Protein AF-A0A9P9EWN8-F1 (afdb_monomer_lite)

Radius of gyration: 23.51 Å; chains: 1; bounding box: 54×47×57 Å

Structure (mmCIF, N/CA/C/O backbone):
data_AF-A0A9P9EWN8-F1
#
_entry.id   AF-A0A9P9EWN8-F1
#
loop_
_atom_site.group_PDB
_atom_site.id
_atom_site.type_symbol
_atom_site.label_atom_id
_atom_site.label_alt_id
_atom_site.label_comp_id
_atom_site.label_asym_id
_atom_site.label_entity_id
_atom_site.label_seq_id
_atom_site.pdbx_PDB_ins_code
_atom_site.Cartn_x
_atom_site.Cartn_y
_atom_site.Cartn_z
_atom_site.occupancy
_atom_site.B_iso_or_equiv
_atom_site.auth_seq_id
_atom_site.auth_comp_id
_atom_site.auth_asym_id
_atom_site.auth_atom_id
_atom_site.pdbx_PDB_model_num
ATOM 1 N N . MET A 1 1 ? 6.495 -15.483 3.216 1.00 41.81 1 MET A N 1
ATOM 2 C CA . MET A 1 1 ? 7.093 -15.482 1.859 1.00 41.81 1 MET A CA 1
ATOM 3 C C . MET A 1 1 ? 7.117 -16.926 1.363 1.00 41.81 1 MET A C 1
ATOM 5 O O . MET A 1 1 ? 7.856 -17.729 1.914 1.00 41.81 1 MET A O 1
ATOM 9 N N . SER A 1 2 ? 6.195 -17.309 0.475 1.00 36.59 2 SER A N 1
ATOM 10 C CA . SER A 1 2 ? 5.857 -18.715 0.191 1.00 36.59 2 SER A CA 1
ATOM 11 C C . SER A 1 2 ? 6.771 -19.355 -0.867 1.00 36.59 2 SER A C 1
ATOM 13 O O . SER A 1 2 ? 7.234 -18.694 -1.795 1.00 36.59 2 SER A O 1
ATOM 15 N N . ARG A 1 3 ? 7.015 -20.672 -0.741 1.00 37.12 3 ARG A N 1
ATOM 16 C CA . ARG A 1 3 ? 7.861 -21.501 -1.637 1.00 37.12 3 ARG A CA 1
ATOM 17 C C . ARG A 1 3 ? 7.506 -21.404 -3.132 1.00 37.12 3 ARG A C 1
ATOM 19 O O . ARG A 1 3 ? 8.353 -21.688 -3.974 1.00 37.12 3 ARG A O 1
ATOM 26 N N . LEU A 1 4 ? 6.286 -20.983 -3.457 1.00 43.78 4 LEU A N 1
ATOM 27 C CA . LEU A 1 4 ? 5.777 -20.857 -4.827 1.00 43.78 4 LEU A CA 1
ATOM 28 C C . LEU A 1 4 ? 6.287 -19.602 -5.558 1.00 43.78 4 LEU A C 1
ATOM 30 O O . LEU A 1 4 ? 6.397 -19.614 -6.781 1.00 43.78 4 LEU A O 1
ATOM 34 N N . ASP A 1 5 ? 6.654 -18.539 -4.832 1.00 41.72 5 ASP A N 1
ATOM 35 C CA . ASP A 1 5 ? 7.203 -17.315 -5.445 1.00 41.72 5 ASP A CA 1
ATOM 36 C C . ASP A 1 5 ? 8.663 -17.536 -5.903 1.00 41.72 5 ASP A C 1
ATOM 38 O O . ASP A 1 5 ? 9.111 -16.968 -6.896 1.00 41.72 5 ASP A O 1
ATOM 42 N N . ARG A 1 6 ? 9.394 -18.445 -5.236 1.00 44.00 6 ARG A N 1
ATOM 43 C CA . ARG A 1 6 ? 10.798 -18.768 -5.554 1.00 44.00 6 ARG A CA 1
ATOM 44 C C . ARG A 1 6 ? 10.941 -19.612 -6.829 1.00 44.00 6 ARG A C 1
ATOM 46 O O . ARG A 1 6 ? 11.913 -19.463 -7.558 1.00 44.00 6 ARG A O 1
ATOM 53 N N . THR A 1 7 ? 9.956 -20.458 -7.131 1.00 42.03 7 THR A N 1
ATOM 54 C CA . THR A 1 7 ? 9.955 -21.342 -8.311 1.00 42.03 7 THR A CA 1
ATOM 55 C C . THR A 1 7 ? 9.532 -20.640 -9.603 1.00 42.03 7 THR A C 1
ATOM 57 O O . THR A 1 7 ? 9.924 -21.076 -10.683 1.00 42.03 7 THR A O 1
ATOM 60 N N . ARG A 1 8 ? 8.775 -19.536 -9.528 1.00 41.12 8 ARG A N 1
ATOM 61 C CA . ARG A 1 8 ? 8.369 -18.765 -10.720 1.00 41.12 8 ARG A CA 1
ATOM 62 C C . ARG A 1 8 ? 9.423 -17.772 -11.203 1.00 41.12 8 ARG A C 1
ATOM 64 O O . ARG A 1 8 ? 9.478 -17.518 -12.401 1.00 41.12 8 ARG A O 1
ATOM 71 N N . ILE A 1 9 ? 10.260 -17.261 -10.302 1.00 45.56 9 ILE A N 1
ATOM 72 C CA . ILE A 1 9 ? 11.407 -16.409 -10.651 1.00 45.56 9 ILE A CA 1
ATOM 73 C C . ILE A 1 9 ? 12.474 -17.260 -11.362 1.00 45.56 9 ILE A C 1
ATOM 75 O O . ILE A 1 9 ? 12.845 -16.972 -12.492 1.00 45.56 9 ILE A O 1
ATOM 79 N N . PHE A 1 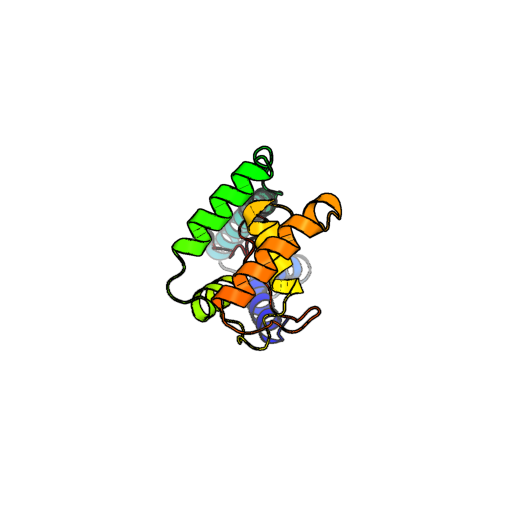10 ? 12.814 -18.423 -10.796 1.00 40.75 10 PHE A N 1
ATOM 80 C CA . PHE A 1 10 ? 13.861 -19.306 -11.326 1.00 40.75 10 PHE A CA 1
ATOM 81 C C . PHE A 1 10 ? 13.585 -19.878 -12.735 1.00 40.75 10 PHE A C 1
ATOM 83 O O . PHE A 1 10 ? 14.507 -20.300 -13.425 1.00 40.75 10 PHE A O 1
ATOM 90 N N . ARG A 1 11 ? 12.325 -19.895 -13.196 1.00 45.41 11 ARG A N 1
ATOM 91 C CA . ARG A 1 11 ? 11.953 -20.474 -14.502 1.00 45.41 11 ARG A CA 1
ATOM 92 C C . ARG A 1 11 ? 12.052 -19.495 -15.680 1.00 45.41 11 ARG A C 1
ATOM 94 O O . ARG A 1 11 ? 11.899 -19.931 -16.816 1.00 45.41 11 ARG A O 1
ATOM 101 N N . ARG A 1 12 ? 12.277 -18.197 -15.440 1.00 47.97 12 ARG A N 1
ATOM 102 C CA . ARG A 1 12 ? 12.355 -17.165 -16.498 1.00 47.97 12 ARG A CA 1
ATOM 103 C C . ARG A 1 12 ? 13.743 -16.562 -16.702 1.00 47.97 12 ARG A C 1
ATOM 105 O O . ARG A 1 12 ? 13.965 -15.940 -17.733 1.00 47.97 12 ARG A O 1
ATOM 112 N N . ASP A 1 13 ? 14.676 -16.837 -15.799 1.00 47.66 13 ASP A N 1
ATOM 113 C CA . ASP A 1 13 ? 16.049 -16.322 -15.870 1.00 47.66 13 ASP A CA 1
ATOM 114 C C . ASP A 1 13 ? 16.987 -17.219 -16.707 1.00 47.66 13 ASP A C 1
ATOM 116 O O . ASP A 1 13 ? 18.130 -16.856 -16.978 1.00 47.66 13 ASP A O 1
ATOM 120 N N . ALA A 1 14 ? 16.507 -18.382 -17.171 1.00 51.78 14 ALA A N 1
ATOM 121 C CA . ALA A 1 14 ? 17.323 -19.377 -17.874 1.00 51.78 14 ALA A CA 1
ATOM 122 C C . ALA A 1 14 ? 17.964 -18.849 -19.172 1.00 51.78 14 ALA A C 1
ATOM 124 O O . ALA A 1 14 ? 19.086 -19.230 -19.488 1.00 51.78 14 ALA A O 1
ATOM 125 N N . GLY A 1 15 ? 17.292 -17.948 -19.898 1.00 53.56 15 GLY A N 1
ATOM 126 C CA . GLY A 1 15 ? 17.831 -17.365 -21.134 1.00 53.56 15 GLY A CA 1
ATOM 127 C C . GLY A 1 15 ? 18.980 -16.381 -20.893 1.00 53.56 15 GLY A C 1
ATOM 128 O O . GLY A 1 15 ? 19.945 -16.366 -21.649 1.00 53.56 15 GLY A O 1
ATOM 129 N N . ILE A 1 16 ? 18.915 -15.606 -19.805 1.00 56.28 16 ILE A N 1
ATOM 130 C CA . ILE A 1 16 ? 19.929 -14.595 -19.466 1.00 56.28 16 ILE A CA 1
ATOM 131 C C . ILE A 1 16 ? 21.193 -15.274 -18.920 1.00 56.28 16 ILE A C 1
ATOM 133 O O . ILE A 1 16 ? 22.305 -14.923 -19.310 1.00 56.28 16 ILE A O 1
ATOM 137 N N . PHE A 1 17 ? 21.032 -16.299 -18.075 1.00 55.84 17 PHE A N 1
ATOM 138 C CA . PHE A 1 17 ? 22.159 -17.112 -17.610 1.00 55.84 17 PHE A CA 1
ATOM 139 C C . PHE A 1 17 ? 22.801 -17.919 -18.745 1.00 55.84 17 PHE A C 1
ATOM 141 O O . PHE A 1 17 ? 24.021 -18.055 -18.764 1.00 55.84 17 PHE A O 1
ATOM 148 N N . TYR A 1 18 ? 22.016 -18.407 -19.713 1.00 55.28 18 TYR A N 1
ATOM 149 C CA . TYR A 1 18 ? 22.550 -19.133 -20.866 1.00 55.28 18 TYR A CA 1
ATOM 150 C C . TYR A 1 18 ? 23.497 -18.270 -21.709 1.00 55.28 18 TYR A C 1
ATOM 152 O O . TYR A 1 18 ? 24.577 -18.739 -22.050 1.00 55.28 18 TYR A O 1
ATOM 160 N N . SER A 1 19 ? 23.160 -17.004 -21.975 1.00 51.94 19 SER A N 1
ATOM 161 C CA . SER A 1 19 ? 24.033 -16.106 -22.748 1.00 51.94 19 SER A CA 1
ATOM 162 C C . SER A 1 19 ? 25.368 -15.824 -22.049 1.00 51.94 19 SER A C 1
ATOM 164 O O . SER A 1 19 ? 26.400 -15.780 -22.707 1.00 51.94 19 SER A O 1
ATOM 166 N N . VAL A 1 20 ? 25.377 -15.696 -20.716 1.00 57.66 20 VAL A N 1
ATOM 167 C CA . VAL A 1 20 ? 26.611 -15.466 -19.939 1.00 57.66 20 VAL A CA 1
ATOM 168 C C . VAL A 1 20 ? 27.458 -16.741 -19.822 1.00 57.66 20 VAL A C 1
ATOM 170 O O . VAL A 1 20 ? 28.682 -16.678 -19.900 1.00 57.66 20 VAL A O 1
ATOM 173 N N . VAL A 1 21 ? 26.825 -17.910 -19.673 1.00 54.22 21 VAL A N 1
ATOM 174 C CA . VAL A 1 21 ? 27.521 -19.207 -19.570 1.00 54.22 21 VAL A CA 1
ATOM 175 C C . VAL A 1 21 ? 28.025 -19.693 -20.933 1.00 54.22 21 VAL A C 1
ATOM 177 O O . VAL A 1 21 ? 29.119 -20.242 -21.013 1.00 54.22 21 VAL A O 1
ATOM 180 N N . SER A 1 22 ? 27.291 -19.442 -22.019 1.00 52.91 22 SER A N 1
ATOM 181 C CA . SER A 1 22 ? 27.701 -19.795 -23.386 1.00 52.91 22 SER A CA 1
ATOM 182 C C . SER A 1 22 ? 28.908 -18.993 -23.880 1.00 52.91 22 SER A C 1
ATOM 184 O O . SER A 1 22 ? 29.595 -19.458 -24.781 1.00 52.91 22 SER A O 1
ATOM 186 N N . SER A 1 23 ? 29.186 -17.812 -23.317 1.00 54.59 23 SER A N 1
ATOM 187 C CA . SER A 1 23 ? 30.429 -17.077 -23.597 1.00 54.59 23 SER A CA 1
ATOM 188 C C . SER A 1 23 ? 31.645 -17.630 -22.842 1.00 54.59 23 SER A C 1
ATOM 190 O O . SER A 1 23 ? 32.766 -17.231 -23.138 1.00 54.59 23 SER A O 1
ATOM 192 N N . LEU A 1 24 ? 31.438 -18.526 -21.869 1.00 56.84 24 LEU A N 1
ATOM 193 C CA . LEU A 1 24 ? 32.492 -19.139 -21.048 1.00 56.84 24 LEU A CA 1
ATOM 194 C C . LEU A 1 24 ? 32.670 -20.645 -21.313 1.00 56.84 24 LEU A C 1
ATOM 196 O O . LEU A 1 24 ? 33.647 -21.227 -20.849 1.00 56.84 24 LEU A O 1
ATOM 200 N N . VAL A 1 25 ? 31.745 -21.279 -22.040 1.00 52.41 25 VAL A N 1
ATOM 201 C CA . VAL A 1 25 ? 31.756 -22.714 -22.349 1.00 52.41 25 VAL A CA 1
ATOM 202 C C . VAL A 1 25 ? 31.415 -22.899 -23.825 1.00 52.41 25 VAL A C 1
ATOM 204 O O . VAL A 1 25 ? 30.292 -22.607 -24.234 1.00 52.41 25 VAL A O 1
ATOM 207 N N . ASP A 1 26 ? 32.366 -23.407 -24.612 1.00 52.75 26 ASP A N 1
ATOM 208 C CA . ASP A 1 26 ? 32.156 -23.798 -26.011 1.00 52.75 26 ASP A CA 1
ATOM 209 C C . ASP A 1 26 ? 31.111 -24.924 -26.096 1.00 52.75 26 ASP A C 1
ATOM 211 O O . ASP A 1 26 ? 31.415 -26.115 -26.002 1.00 52.75 26 ASP A O 1
ATOM 215 N N . LEU A 1 27 ? 29.838 -24.553 -26.235 1.00 55.16 27 LEU A N 1
ATOM 216 C CA . LEU A 1 27 ? 28.747 -25.495 -26.455 1.00 55.16 27 LEU A CA 1
ATOM 217 C C . LEU A 1 27 ? 28.669 -25.844 -27.955 1.00 55.16 27 LEU A C 1
ATOM 219 O O . LEU A 1 27 ? 28.647 -24.941 -28.791 1.00 55.16 27 LEU A O 1
ATOM 223 N N . PRO A 1 28 ? 28.553 -27.132 -28.337 1.00 58.88 28 PRO A N 1
ATOM 224 C CA . PRO A 1 28 ? 28.629 -27.602 -29.729 1.00 58.88 28 PRO A CA 1
ATOM 225 C C . PRO A 1 28 ? 27.347 -27.334 -30.547 1.00 58.88 28 PRO A C 1
ATOM 227 O O . PRO A 1 28 ? 27.020 -28.068 -31.479 1.00 58.88 28 PRO A O 1
ATOM 230 N N . ILE A 1 29 ? 26.578 -26.305 -30.190 1.00 60.06 29 ILE A N 1
ATOM 231 C CA . ILE A 1 29 ? 25.270 -25.999 -30.770 1.00 60.06 29 ILE A CA 1
ATOM 232 C C . ILE A 1 29 ? 25.423 -24.768 -31.665 1.00 60.06 29 ILE A C 1
ATOM 234 O O . ILE A 1 29 ? 25.603 -23.652 -31.186 1.00 60.06 29 ILE A O 1
ATOM 238 N N . ARG A 1 30 ? 25.334 -24.955 -32.987 1.00 65.38 30 ARG A N 1
ATOM 239 C CA . ARG A 1 30 ? 25.347 -23.841 -33.946 1.00 65.38 30 ARG A CA 1
ATOM 240 C C . ARG A 1 30 ? 23.992 -23.126 -33.911 1.00 65.38 30 ARG A C 1
ATOM 242 O O . ARG A 1 30 ? 23.043 -23.546 -34.568 1.00 65.38 30 ARG A O 1
ATOM 249 N N . ILE A 1 31 ? 23.910 -22.049 -33.136 1.00 69.25 31 ILE A N 1
ATOM 250 C CA . ILE A 1 31 ? 22.728 -21.183 -33.057 1.00 69.25 31 ILE A CA 1
ATOM 251 C C . ILE A 1 31 ? 22.536 -20.473 -34.415 1.00 69.25 31 ILE A C 1
ATOM 253 O O . ILE A 1 31 ? 23.505 -19.949 -34.972 1.00 69.25 31 ILE A O 1
ATOM 257 N N . PRO A 1 32 ? 21.319 -20.449 -34.993 1.00 81.69 32 PRO A N 1
ATOM 258 C CA . PRO A 1 32 ? 21.070 -19.708 -36.225 1.00 81.69 32 PRO A CA 1
ATOM 259 C C . PRO A 1 32 ? 21.291 -18.208 -35.988 1.00 81.69 32 PRO A C 1
ATOM 261 O O . PRO A 1 32 ? 20.829 -17.663 -34.988 1.00 81.69 32 PRO A O 1
ATOM 264 N N . ARG A 1 33 ? 21.947 -17.519 -36.933 1.00 80.75 33 ARG A N 1
ATOM 265 C CA . ARG A 1 33 ? 22.320 -16.092 -36.810 1.00 80.75 33 ARG A CA 1
ATOM 266 C C . ARG A 1 33 ? 21.157 -15.171 -36.429 1.00 80.75 33 ARG A C 1
ATOM 268 O O . ARG A 1 33 ? 21.353 -14.207 -35.704 1.00 80.75 33 ARG A O 1
ATOM 275 N N . ILE A 1 34 ? 19.941 -15.489 -36.875 1.00 84.25 34 ILE A N 1
ATOM 276 C CA . ILE A 1 34 ? 18.723 -14.741 -36.529 1.00 84.25 34 ILE A CA 1
ATOM 277 C C . ILE A 1 34 ? 18.453 -14.782 -35.017 1.00 84.25 34 ILE A C 1
ATOM 279 O O . ILE A 1 34 ? 18.120 -13.760 -34.424 1.00 84.25 34 ILE A O 1
ATOM 283 N N . LEU A 1 35 ? 18.624 -15.947 -34.385 1.00 84.44 35 LEU A N 1
ATOM 284 C CA . LEU A 1 35 ? 18.412 -16.117 -32.949 1.00 84.44 35 LEU A CA 1
ATOM 285 C C . LEU A 1 35 ? 19.522 -15.438 -32.139 1.00 84.44 35 LEU A C 1
ATOM 287 O O . LEU A 1 35 ? 19.236 -14.840 -31.110 1.00 84.44 35 LEU A O 1
ATOM 291 N N . GLU A 1 36 ? 20.765 -15.470 -32.624 1.00 85.44 36 GLU A N 1
ATOM 292 C CA . GLU A 1 36 ? 21.887 -14.735 -32.023 1.00 85.44 36 GLU A CA 1
ATOM 293 C C . GLU A 1 36 ? 21.624 -13.221 -32.020 1.00 85.44 36 GLU A C 1
ATOM 295 O O . GLU A 1 36 ? 21.688 -12.586 -30.969 1.00 85.44 36 GLU A O 1
ATOM 300 N N . VAL A 1 37 ? 21.229 -12.652 -33.167 1.00 88.25 37 VAL A N 1
ATOM 301 C CA . VAL A 1 37 ? 20.851 -11.233 -33.274 1.00 88.25 37 VAL A CA 1
ATOM 302 C C . VAL A 1 37 ? 19.685 -10.906 -32.342 1.00 88.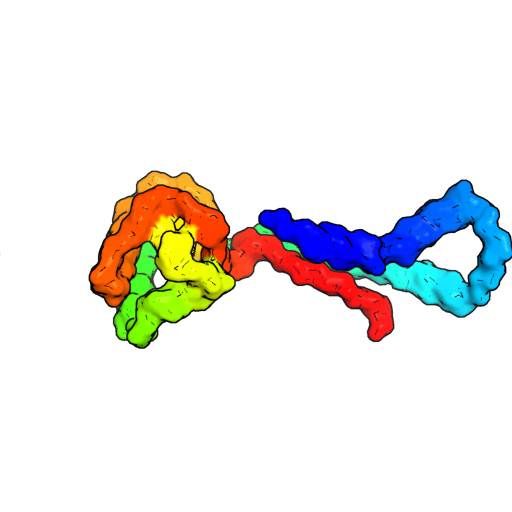25 37 VAL A C 1
ATOM 304 O O . VAL A 1 37 ? 19.727 -9.894 -31.644 1.00 88.25 37 VAL A O 1
ATOM 307 N N . TRP A 1 38 ? 18.665 -11.766 -32.278 1.00 88.62 38 TRP A N 1
ATOM 308 C CA . TRP A 1 38 ? 17.525 -11.563 -31.386 1.00 88.62 38 TRP A CA 1
ATOM 309 C C . TRP A 1 38 ? 17.929 -11.583 -29.904 1.00 88.62 38 TRP A C 1
ATOM 311 O O . TRP A 1 38 ? 17.535 -10.689 -29.163 1.00 88.62 38 TRP A O 1
ATOM 321 N N . LEU A 1 39 ? 18.767 -12.533 -29.472 1.00 88.56 39 LEU A N 1
ATOM 322 C CA . LEU A 1 39 ? 19.272 -12.608 -28.094 1.00 88.56 39 LEU A CA 1
ATOM 323 C C . LEU A 1 39 ? 20.127 -11.391 -27.722 1.00 88.56 39 LEU A C 1
ATOM 325 O O . LEU A 1 39 ? 20.037 -10.901 -26.594 1.00 88.56 39 LEU A O 1
ATOM 329 N N . VAL A 1 40 ? 20.931 -10.880 -28.658 1.00 90.44 40 VAL A N 1
ATOM 330 C CA . VAL A 1 40 ? 21.692 -9.639 -28.462 1.00 90.44 40 VAL A CA 1
ATOM 331 C C . VAL A 1 40 ? 20.740 -8.456 -28.290 1.00 90.44 40 VAL A C 1
ATOM 333 O O . VAL A 1 40 ? 20.885 -7.704 -27.327 1.00 90.44 40 VAL A O 1
ATOM 336 N N . LEU A 1 41 ? 19.736 -8.309 -29.160 1.00 91.94 41 LEU A N 1
ATOM 337 C CA . LEU A 1 41 ? 18.740 -7.235 -29.059 1.00 91.94 41 LEU A CA 1
ATOM 338 C C . LEU A 1 41 ? 17.942 -7.311 -27.749 1.00 91.94 41 LEU A C 1
ATOM 340 O O . LEU A 1 41 ? 17.766 -6.295 -27.079 1.00 91.94 41 LEU A O 1
ATOM 344 N N . GLU A 1 42 ? 17.517 -8.509 -27.350 1.00 91.12 42 GLU A N 1
ATOM 345 C CA . GLU A 1 42 ? 16.822 -8.773 -26.087 1.00 91.12 42 GLU A CA 1
ATOM 346 C C . GLU A 1 42 ? 17.704 -8.406 -24.881 1.00 91.12 42 GLU A C 1
ATOM 348 O O . GLU A 1 42 ? 17.246 -7.755 -23.943 1.00 91.12 42 GLU A O 1
ATOM 353 N N . THR A 1 43 ? 18.996 -8.747 -24.923 1.00 90.75 43 THR A N 1
ATOM 354 C CA . THR A 1 43 ? 19.956 -8.408 -23.858 1.00 90.75 43 THR A CA 1
ATOM 355 C C . THR A 1 43 ? 20.165 -6.898 -23.760 1.00 90.75 43 THR A C 1
ATOM 357 O O . THR A 1 43 ? 20.145 -6.337 -22.661 1.00 90.75 43 THR A O 1
ATOM 360 N N . VAL A 1 44 ? 20.323 -6.214 -24.898 1.00 92.81 44 VAL A N 1
ATOM 361 C CA . VAL A 1 44 ? 20.436 -4.750 -24.945 1.00 92.81 44 VAL A CA 1
ATOM 362 C C . VAL A 1 44 ? 19.167 -4.104 -24.397 1.00 92.81 44 VAL A C 1
ATOM 364 O O . VAL A 1 44 ? 19.259 -3.198 -23.572 1.00 92.81 44 VAL A O 1
ATOM 367 N N . PHE A 1 45 ? 17.987 -4.591 -24.778 1.00 91.69 45 PHE A N 1
ATOM 368 C CA . PHE A 1 45 ? 16.714 -4.089 -24.266 1.00 91.69 45 PHE A CA 1
ATOM 369 C C . PHE A 1 45 ? 16.577 -4.294 -22.752 1.00 91.69 45 PHE A C 1
ATOM 371 O O . PHE A 1 45 ? 16.231 -3.359 -22.020 1.00 91.69 45 PHE A O 1
ATOM 378 N N . TYR A 1 46 ? 16.903 -5.486 -22.254 1.00 89.50 46 TYR A N 1
ATOM 379 C CA . TYR A 1 46 ? 16.883 -5.785 -20.826 1.00 89.50 46 TYR A CA 1
ATOM 380 C C . TYR A 1 46 ? 17.781 -4.817 -20.041 1.00 89.50 46 TYR A C 1
ATOM 382 O O . TYR A 1 46 ? 17.336 -4.181 -19.080 1.00 89.50 46 TYR A O 1
ATOM 390 N N . CYS A 1 47 ? 19.029 -4.649 -20.480 1.00 92.81 47 CYS A N 1
ATOM 391 C CA . CYS A 1 47 ? 20.013 -3.829 -19.784 1.00 92.81 47 CYS A CA 1
ATOM 392 C C . CYS A 1 47 ? 19.745 -2.324 -19.912 1.00 92.81 47 CYS A C 1
ATOM 394 O O . CYS A 1 47 ? 19.821 -1.607 -18.916 1.00 92.81 47 CYS A O 1
ATOM 396 N N . ALA A 1 48 ? 19.426 -1.835 -21.112 1.00 92.88 48 ALA A N 1
ATOM 397 C CA . ALA A 1 48 ? 19.316 -0.405 -21.400 1.00 92.88 48 ALA A CA 1
ATOM 398 C C . ALA A 1 48 ? 17.916 0.174 -21.153 1.00 92.88 48 ALA A C 1
ATOM 400 O O . ALA A 1 48 ? 17.782 1.385 -20.995 1.00 92.88 48 ALA A O 1
ATOM 401 N N . VAL A 1 49 ? 16.870 -0.658 -21.105 1.00 91.00 49 VAL A N 1
ATOM 402 C CA . VAL A 1 49 ? 15.485 -0.196 -20.924 1.00 91.00 49 VAL A CA 1
ATOM 403 C C . VAL A 1 49 ? 14.888 -0.751 -19.641 1.00 91.00 49 VAL A C 1
ATOM 405 O O . VAL A 1 49 ? 14.470 0.021 -18.775 1.00 91.00 49 VAL A O 1
ATOM 408 N N . TYR A 1 50 ? 14.847 -2.076 -19.483 1.00 91.25 50 TYR A N 1
ATOM 409 C CA . TYR A 1 50 ? 14.136 -2.683 -18.357 1.00 91.25 50 TYR A CA 1
ATOM 410 C C . TYR A 1 50 ? 14.792 -2.369 -17.009 1.00 91.25 50 TYR A C 1
ATOM 412 O O . TYR A 1 50 ? 14.101 -1.909 -16.097 1.00 91.25 50 TYR A O 1
ATOM 420 N N . LEU A 1 51 ? 16.107 -2.569 -16.876 1.00 91.38 51 LEU A N 1
ATOM 421 C CA . LEU A 1 51 ? 16.832 -2.291 -15.633 1.00 91.38 51 LEU A CA 1
ATOM 422 C C . LEU A 1 51 ? 16.741 -0.821 -15.184 1.00 91.38 51 LEU A C 1
ATOM 424 O O . LEU A 1 51 ? 16.308 -0.597 -14.047 1.00 91.38 51 LEU A O 1
ATOM 428 N N . PRO A 1 52 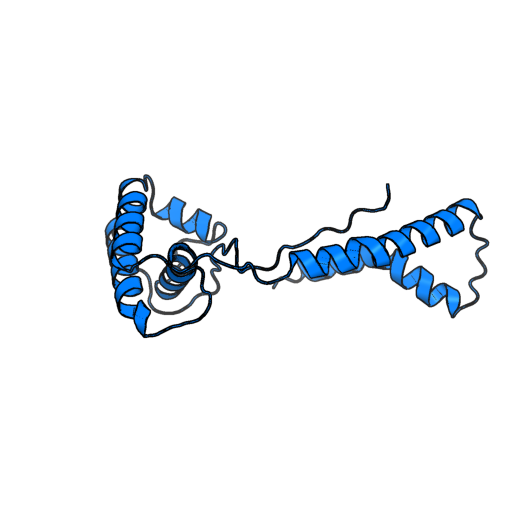? 17.074 0.191 -16.015 1.00 92.69 52 PRO A N 1
ATOM 429 C CA . PRO A 1 52 ? 16.985 1.586 -15.589 1.00 92.69 52 PRO A CA 1
ATOM 430 C C . PRO A 1 52 ? 15.544 2.004 -15.302 1.00 92.69 52 PRO A C 1
ATOM 432 O O . PRO A 1 52 ? 15.295 2.704 -14.319 1.00 92.69 52 PRO A O 1
ATOM 435 N N . ARG A 1 53 ? 14.569 1.523 -16.085 1.00 90.31 53 ARG A N 1
ATOM 436 C CA . ARG A 1 53 ? 13.150 1.792 -15.826 1.00 90.31 53 ARG A CA 1
ATOM 437 C C . ARG A 1 53 ? 12.684 1.174 -14.515 1.00 90.31 53 ARG A C 1
ATOM 439 O O . ARG A 1 53 ? 11.966 1.828 -13.764 1.00 90.31 53 ARG A O 1
ATOM 446 N N . ASN A 1 54 ? 13.088 -0.059 -14.215 1.00 90.12 54 ASN A N 1
ATOM 447 C CA . ASN A 1 54 ? 12.780 -0.689 -12.936 1.00 90.12 54 ASN A CA 1
ATOM 448 C C . ASN A 1 54 ? 13.398 0.110 -11.785 1.00 90.12 54 ASN A C 1
ATOM 450 O O . ASN A 1 54 ? 12.684 0.465 -10.855 1.00 90.12 54 ASN A O 1
ATOM 454 N N . ALA A 1 55 ? 14.677 0.481 -11.877 1.00 89.31 55 ALA A N 1
ATOM 455 C CA . ALA A 1 55 ? 15.337 1.296 -10.859 1.00 89.31 55 ALA A CA 1
ATOM 456 C C . ALA A 1 55 ? 14.640 2.652 -10.648 1.00 89.31 55 ALA A C 1
ATOM 458 O O . ALA A 1 55 ? 14.457 3.074 -9.509 1.00 89.31 55 ALA A O 1
ATOM 459 N N . TYR A 1 56 ? 14.208 3.310 -11.726 1.00 88.81 56 TYR A N 1
ATOM 460 C CA . TYR A 1 56 ? 13.451 4.559 -11.660 1.00 88.81 56 TYR A CA 1
ATOM 461 C C . TYR A 1 56 ? 12.090 4.380 -10.974 1.00 88.81 56 TYR A C 1
ATOM 463 O O . TYR A 1 56 ? 11.758 5.147 -10.076 1.00 88.81 56 TYR A O 1
ATOM 471 N N . LEU A 1 57 ? 11.327 3.347 -11.341 1.00 86.81 57 LEU A N 1
ATOM 472 C CA . LEU A 1 57 ? 9.998 3.088 -10.774 1.00 86.81 57 LEU A CA 1
ATOM 473 C C . LEU A 1 57 ? 10.032 2.618 -9.314 1.00 86.81 57 LEU A C 1
ATOM 475 O O . LEU A 1 57 ? 9.037 2.768 -8.615 1.00 86.81 57 LEU A O 1
ATOM 479 N N . GLN A 1 58 ? 11.154 2.061 -8.845 1.00 87.00 58 GLN A N 1
ATOM 480 C CA . GLN A 1 58 ? 11.340 1.732 -7.426 1.00 87.00 58 GLN A CA 1
ATOM 481 C C . GLN A 1 58 ? 11.795 2.927 -6.573 1.00 87.00 58 GLN A C 1
ATOM 483 O O . GLN A 1 58 ? 12.005 2.753 -5.370 1.00 87.00 58 GLN A O 1
ATOM 488 N N . ARG A 1 59 ? 11.997 4.120 -7.155 1.00 84.00 59 ARG A N 1
ATOM 489 C CA . ARG A 1 59 ? 12.339 5.314 -6.370 1.00 84.00 59 ARG A CA 1
ATOM 490 C C . ARG A 1 59 ? 11.195 5.662 -5.423 1.00 84.00 59 ARG A C 1
ATOM 492 O O . ARG A 1 59 ? 10.025 5.511 -5.761 1.00 84.00 59 ARG A O 1
ATOM 499 N N . VAL A 1 60 ? 11.561 6.138 -4.235 1.00 75.19 60 VAL A N 1
ATOM 500 C CA . VAL A 1 60 ? 10.596 6.576 -3.224 1.00 75.19 60 VAL A CA 1
ATOM 501 C C . VAL A 1 60 ? 9.748 7.702 -3.808 1.00 75.19 60 VAL A C 1
ATOM 503 O O . VAL A 1 60 ? 10.284 8.658 -4.371 1.00 75.19 60 VAL A O 1
ATOM 506 N N . ALA A 1 61 ? 8.428 7.575 -3.690 1.00 76.50 61 ALA A N 1
ATOM 507 C CA . ALA A 1 61 ? 7.511 8.609 -4.133 1.00 76.50 61 ALA A CA 1
ATOM 508 C C . ALA A 1 61 ? 7.697 9.875 -3.280 1.00 76.50 61 ALA A C 1
ATOM 510 O O . ALA A 1 61 ? 7.656 9.821 -2.052 1.00 76.50 61 ALA A O 1
ATOM 511 N N . THR A 1 62 ? 7.884 11.025 -3.929 1.00 75.94 62 THR A N 1
ATOM 512 C CA . THR A 1 62 ? 7.853 12.321 -3.245 1.00 75.94 62 THR A CA 1
ATOM 513 C C . THR A 1 62 ? 6.404 12.656 -2.923 1.00 75.94 62 THR A C 1
ATOM 515 O O . THR A 1 62 ? 5.601 12.920 -3.818 1.00 75.94 62 THR A O 1
ATOM 518 N N . HIS A 1 63 ? 6.060 12.613 -1.642 1.00 74.19 63 HIS A N 1
ATOM 519 C CA . HIS A 1 63 ? 4.729 12.971 -1.178 1.00 74.19 63 HIS A CA 1
ATOM 520 C C . HIS A 1 63 ? 4.605 14.486 -0.985 1.00 74.19 63 HIS A C 1
ATOM 522 O O . HIS A 1 63 ? 5.582 15.131 -0.596 1.00 74.19 63 HIS A O 1
ATOM 528 N N . PRO A 1 64 ? 3.425 15.073 -1.265 1.00 78.12 64 PRO A N 1
ATOM 529 C CA . PRO A 1 64 ? 3.158 16.450 -0.876 1.00 78.12 64 PRO A CA 1
ATOM 530 C C . PRO A 1 64 ? 3.236 16.582 0.649 1.00 78.12 64 PRO A C 1
ATOM 532 O O . PRO A 1 64 ? 3.135 15.590 1.374 1.00 78.12 64 PRO A O 1
ATOM 535 N N . ILE A 1 65 ? 3.393 17.818 1.125 1.00 76.38 65 ILE A N 1
ATOM 536 C CA . ILE A 1 65 ? 3.436 18.124 2.558 1.00 76.38 65 ILE A CA 1
ATOM 537 C C . ILE A 1 65 ? 2.215 17.500 3.238 1.00 76.38 65 ILE A C 1
ATOM 539 O O . ILE A 1 65 ? 1.079 17.680 2.788 1.00 76.38 65 ILE A O 1
ATOM 543 N N . THR A 1 66 ? 2.461 16.748 4.310 1.00 75.75 66 THR A N 1
ATOM 544 C CA . THR A 1 66 ? 1.408 16.082 5.073 1.00 75.75 66 THR A CA 1
ATOM 545 C C . THR A 1 66 ? 0.389 17.118 5.540 1.00 75.75 66 THR A C 1
ATOM 547 O O . THR A 1 66 ? 0.750 18.103 6.185 1.00 75.75 66 THR A O 1
ATOM 550 N N . ALA A 1 67 ? -0.886 16.898 5.206 1.00 81.50 67 ALA A N 1
ATOM 551 C CA . ALA A 1 67 ? -1.981 17.781 5.604 1.00 81.50 67 ALA A CA 1
ATOM 552 C C . ALA A 1 67 ? -2.016 17.967 7.127 1.00 81.50 67 ALA A C 1
ATOM 554 O O . ALA A 1 67 ? -1.536 17.104 7.860 1.00 81.50 67 ALA A O 1
ATOM 555 N N . SER A 1 68 ? -2.612 19.056 7.616 1.00 89.50 68 SER A N 1
ATOM 556 C CA . SER A 1 68 ? -2.753 19.297 9.056 1.00 89.50 68 SER A CA 1
ATOM 557 C C . SER A 1 68 ? -3.494 18.144 9.759 1.00 89.50 68 SER A C 1
ATOM 559 O O . SER A 1 68 ? -4.289 17.430 9.140 1.00 89.50 68 SER A O 1
ATOM 561 N N . ARG A 1 69 ? -3.270 17.961 11.069 1.00 90.31 69 ARG A N 1
ATOM 562 C CA . ARG A 1 69 ? -3.991 16.951 11.872 1.00 90.31 69 ARG A CA 1
ATOM 563 C C . ARG A 1 69 ? -5.510 17.101 11.748 1.00 90.31 69 ARG A C 1
ATOM 565 O O . ARG A 1 69 ? -6.222 16.107 11.635 1.00 90.31 69 ARG A O 1
ATOM 572 N N . GLU A 1 70 ? -6.009 18.335 11.736 1.00 92.00 70 GLU A N 1
ATOM 573 C CA . GLU A 1 70 ? -7.441 18.607 11.601 1.00 92.00 70 GLU A CA 1
ATOM 574 C C . GLU A 1 70 ? -7.990 18.171 10.244 1.00 92.00 70 GLU A C 1
ATOM 576 O O . GLU A 1 70 ? -9.061 17.567 10.175 1.00 92.00 70 GLU A O 1
ATOM 581 N N . ASP A 1 71 ? -7.261 18.438 9.162 1.00 92.81 71 ASP A N 1
ATOM 582 C CA . ASP A 1 71 ? -7.709 18.080 7.819 1.00 92.81 71 ASP A CA 1
ATOM 583 C C . ASP A 1 71 ? -7.651 16.570 7.586 1.00 92.81 71 ASP A C 1
ATOM 585 O O . ASP A 1 71 ? -8.583 16.006 7.005 1.00 92.81 71 ASP A O 1
ATOM 589 N N . ARG A 1 72 ? -6.632 15.885 8.128 1.00 94.00 72 ARG A N 1
ATOM 590 C CA . ARG A 1 72 ? -6.583 14.413 8.156 1.00 94.00 72 ARG A CA 1
ATOM 591 C C . ARG A 1 72 ? -7.766 13.831 8.920 1.00 94.00 72 ARG A C 1
ATOM 593 O O . ARG A 1 72 ? -8.436 12.935 8.410 1.00 94.00 72 ARG A O 1
ATOM 600 N N . ARG A 1 73 ? -8.100 14.395 10.084 1.00 94.25 73 ARG A N 1
ATOM 601 C CA . ARG A 1 73 ? -9.261 13.975 10.877 1.00 94.25 73 ARG A CA 1
ATOM 602 C C . ARG A 1 73 ? -10.577 14.203 10.133 1.00 94.25 73 ARG A C 1
ATOM 604 O O . ARG A 1 73 ? -11.434 13.320 10.126 1.00 94.25 73 ARG A O 1
ATOM 611 N N . LYS A 1 74 ? -10.752 15.343 9.454 1.00 95.19 74 LYS A N 1
ATOM 612 C CA . LYS A 1 74 ? -11.924 15.598 8.590 1.00 95.19 74 LYS A CA 1
ATOM 613 C C . LYS A 1 74 ? -12.024 14.558 7.472 1.00 95.19 74 LYS A C 1
ATOM 615 O O . LYS A 1 74 ? -13.120 14.063 7.203 1.00 95.19 74 LYS A O 1
ATOM 620 N N . LEU A 1 75 ? -10.903 14.213 6.837 1.00 94.06 75 LEU A N 1
ATOM 621 C CA . LEU A 1 75 ? -10.857 13.188 5.796 1.00 94.06 75 LEU A CA 1
ATOM 622 C C . LEU A 1 75 ? -11.211 11.803 6.354 1.00 94.06 75 LEU A C 1
ATOM 624 O O . LEU A 1 75 ? -12.037 11.115 5.759 1.00 94.06 75 LEU A O 1
ATOM 628 N N . PHE A 1 76 ? -10.679 11.435 7.523 1.00 95.25 76 PHE A N 1
ATOM 629 C CA . PHE A 1 76 ? -11.041 10.201 8.220 1.00 95.25 76 PHE A CA 1
ATOM 630 C C . PHE A 1 76 ? -12.552 10.101 8.430 1.00 95.25 76 PHE A C 1
ATOM 632 O O . PHE A 1 76 ? -13.154 9.116 8.015 1.00 95.25 76 PHE A O 1
ATOM 639 N N . TRP A 1 77 ? -13.189 11.134 8.988 1.00 95.81 77 TRP A N 1
ATOM 640 C CA . TRP A 1 77 ? -14.634 11.120 9.233 1.00 95.81 77 TRP A CA 1
ATOM 641 C C . TRP A 1 77 ? -15.464 11.035 7.951 1.00 95.81 77 TRP A C 1
ATOM 643 O O . TRP A 1 77 ? -16.513 10.389 7.940 1.00 95.81 77 TRP A O 1
ATOM 653 N N . ARG A 1 78 ? -15.000 11.651 6.858 1.00 95.69 78 ARG A N 1
ATOM 654 C CA . ARG A 1 78 ? -15.633 11.503 5.540 1.00 95.69 78 ARG A CA 1
ATOM 655 C C . ARG A 1 78 ? -15.543 10.066 5.037 1.00 95.69 78 ARG A C 1
ATOM 657 O O . ARG A 1 78 ? -16.548 9.544 4.569 1.00 95.69 78 ARG A O 1
ATOM 664 N N . CYS A 1 79 ? -14.384 9.422 5.154 1.00 94.00 79 CYS A N 1
ATOM 665 C CA . CYS A 1 79 ? -14.231 8.015 4.788 1.00 94.00 79 CYS A CA 1
ATOM 666 C C . CYS A 1 79 ? -15.095 7.124 5.685 1.00 94.00 79 CYS A C 1
ATOM 668 O O . CYS A 1 79 ? -15.886 6.341 5.177 1.00 94.00 79 CYS A O 1
ATOM 670 N N . TYR A 1 80 ? -15.009 7.314 7.002 1.00 94.19 80 TYR A N 1
ATOM 671 C CA . TYR A 1 80 ? -15.712 6.549 8.031 1.00 94.19 80 TYR A CA 1
ATOM 672 C C . TYR A 1 80 ? -17.223 6.465 7.789 1.00 94.19 80 TYR A C 1
ATOM 674 O O . TYR A 1 80 ? -17.801 5.384 7.828 1.00 94.19 80 TYR A O 1
ATOM 682 N N . ARG A 1 81 ? -17.864 7.598 7.479 1.00 95.06 81 ARG A N 1
ATOM 683 C CA . ARG A 1 81 ? -19.316 7.669 7.228 1.00 95.06 81 ARG A CA 1
ATOM 684 C C . ARG A 1 81 ? -19.760 6.948 5.954 1.00 95.06 81 ARG A C 1
ATOM 686 O O . ARG A 1 81 ? -20.940 6.655 5.817 1.00 95.06 81 ARG A O 1
ATOM 693 N N . ASN A 1 82 ? -18.832 6.685 5.038 1.00 95.12 82 ASN A N 1
ATOM 694 C CA . ASN A 1 82 ? -19.093 6.060 3.745 1.00 95.12 82 ASN A CA 1
ATOM 695 C C . ASN A 1 82 ? -18.651 4.589 3.699 1.00 95.12 82 ASN A C 1
ATOM 697 O O . ASN A 1 82 ? -18.545 4.029 2.611 1.00 95.12 82 ASN A O 1
ATOM 701 N N . ILE A 1 83 ? -18.363 3.959 4.843 1.00 94.19 83 ILE A N 1
ATOM 702 C CA . ILE A 1 83 ? -18.038 2.530 4.914 1.00 94.19 83 ILE A CA 1
ATOM 703 C C . ILE A 1 83 ? -19.350 1.739 5.060 1.00 94.19 83 ILE A C 1
ATOM 705 O O . ILE A 1 83 ? -19.941 1.771 6.138 1.00 94.19 83 ILE A O 1
ATOM 709 N N . PRO A 1 84 ? -19.821 1.023 4.016 1.00 90.62 84 PRO A N 1
ATOM 710 C CA . PRO A 1 84 ? -21.055 0.242 4.106 1.00 90.62 84 PRO A CA 1
ATOM 711 C C . PRO A 1 84 ? -20.869 -1.061 4.897 1.00 90.62 84 PRO A C 1
ATOM 713 O O . PRO A 1 84 ? -21.736 -1.434 5.678 1.00 90.62 84 PRO A O 1
ATOM 716 N N . ASP A 1 85 ? -19.732 -1.737 4.705 1.00 93.69 85 ASP A N 1
ATOM 717 C CA . ASP A 1 85 ? -19.364 -2.980 5.385 1.00 93.69 85 ASP A CA 1
ATOM 718 C C . ASP A 1 85 ? -17.931 -2.839 5.929 1.00 93.69 85 ASP A C 1
ATOM 720 O O . ASP A 1 85 ? -16.976 -2.814 5.140 1.00 93.69 85 ASP A O 1
ATOM 724 N N . PRO A 1 86 ? -17.756 -2.703 7.255 1.00 92.19 86 PRO A N 1
ATOM 725 C CA . PRO A 1 86 ? -16.449 -2.475 7.858 1.00 92.19 86 PRO A CA 1
ATOM 726 C C . PRO A 1 86 ? -15.533 -3.701 7.804 1.00 92.19 86 PRO A C 1
ATOM 728 O O . PRO A 1 86 ? -14.319 -3.542 7.641 1.00 92.19 86 PRO A O 1
ATOM 731 N N . ASP A 1 87 ? -16.083 -4.913 7.884 1.00 92.31 87 ASP A N 1
ATOM 732 C CA . ASP A 1 87 ? -15.296 -6.142 7.808 1.00 92.31 87 ASP A CA 1
ATOM 733 C C . ASP A 1 87 ? -14.757 -6.335 6.393 1.00 92.31 87 ASP A C 1
ATOM 735 O O . ASP A 1 87 ? -13.558 -6.561 6.207 1.00 92.31 87 ASP A O 1
ATOM 739 N N . GLN A 1 88 ? -15.609 -6.173 5.379 1.00 93.81 88 GLN A N 1
ATOM 740 C CA . GLN A 1 88 ? -15.179 -6.272 3.988 1.00 93.81 88 GLN A CA 1
ATOM 741 C C . GLN A 1 88 ? -14.234 -5.126 3.599 1.00 93.81 88 GLN A C 1
ATOM 743 O O . GLN A 1 88 ? -13.280 -5.344 2.847 1.00 93.81 88 GLN A O 1
ATOM 748 N N . TYR A 1 89 ? -14.466 -3.914 4.115 1.00 93.75 89 TYR A N 1
ATOM 749 C CA . TYR A 1 89 ? -13.579 -2.769 3.908 1.00 93.75 89 TYR A CA 1
ATOM 750 C C . TYR A 1 89 ? -12.156 -3.085 4.375 1.00 93.75 89 TYR A C 1
ATOM 752 O O . TYR A 1 89 ? -11.213 -2.959 3.589 1.00 93.75 89 TYR A O 1
ATOM 760 N N . LEU A 1 90 ? -11.992 -3.557 5.615 1.00 93.44 90 LEU A N 1
ATOM 761 C CA . LEU A 1 90 ? -10.673 -3.912 6.131 1.00 93.44 90 LEU A CA 1
ATOM 762 C C . LEU A 1 90 ? -10.075 -5.088 5.364 1.00 93.44 90 LEU A C 1
ATOM 764 O O . LEU A 1 90 ? -8.939 -4.984 4.911 1.00 93.44 90 LEU A O 1
ATOM 768 N N . GLN A 1 91 ? -10.822 -6.168 5.129 1.00 94.19 91 GLN A N 1
ATOM 769 C CA . GLN A 1 91 ? -10.311 -7.310 4.365 1.00 94.19 91 GLN A CA 1
ATOM 770 C C . GLN A 1 91 ? -9.720 -6.878 3.018 1.00 94.19 91 GLN A C 1
ATOM 772 O O . GLN A 1 91 ? -8.586 -7.239 2.708 1.00 94.19 91 GLN A O 1
ATOM 777 N N . LYS A 1 92 ? -10.422 -6.030 2.256 1.00 93.56 92 LYS A N 1
ATOM 778 C CA . LYS A 1 92 ? -9.933 -5.517 0.965 1.00 93.56 92 LYS A CA 1
ATOM 779 C C . LYS A 1 92 ? -8.610 -4.759 1.110 1.00 93.56 92 LYS A C 1
ATOM 781 O O . LYS A 1 92 ? -7.677 -5.008 0.344 1.00 93.56 92 LYS A O 1
ATOM 786 N N . TRP A 1 93 ? -8.484 -3.898 2.119 1.00 94.50 93 TRP A N 1
ATOM 787 C CA . TRP A 1 93 ? -7.235 -3.180 2.401 1.00 94.50 93 TRP A CA 1
ATOM 788 C C . TRP A 1 93 ? -6.110 -4.083 2.915 1.00 94.50 93 TRP A C 1
ATOM 790 O O . TRP A 1 93 ? -4.939 -3.791 2.677 1.00 94.50 93 TRP A O 1
ATOM 800 N N . PHE A 1 94 ? -6.439 -5.206 3.548 1.00 94.88 94 PHE A N 1
ATOM 801 C CA . PHE A 1 94 ? -5.499 -6.208 4.055 1.00 94.88 94 PHE A CA 1
ATOM 802 C C . PHE A 1 94 ? -5.325 -7.411 3.114 1.00 94.88 94 PHE A C 1
ATOM 804 O O . PHE A 1 94 ? -4.999 -8.506 3.561 1.00 94.88 94 PHE A O 1
ATOM 811 N N . ARG A 1 95 ? -5.499 -7.225 1.795 1.00 92.44 95 ARG A N 1
ATOM 812 C CA . ARG A 1 95 ? -5.289 -8.274 0.770 1.00 92.44 95 ARG A CA 1
ATOM 813 C C . ARG A 1 95 ? -6.152 -9.528 0.989 1.00 92.44 95 ARG A C 1
ATOM 815 O O . ARG A 1 95 ? -5.695 -10.644 0.757 1.00 92.44 95 ARG A O 1
ATOM 822 N N . ASN A 1 96 ? -7.392 -9.330 1.418 1.00 93.69 96 ASN A N 1
ATOM 823 C CA . ASN A 1 96 ? -8.351 -10.368 1.797 1.00 93.69 96 ASN A CA 1
ATOM 824 C C . ASN A 1 96 ? -7.852 -11.276 2.937 1.00 93.69 96 ASN A C 1
ATOM 826 O O . ASN A 1 96 ? -8.185 -12.460 2.973 1.00 93.69 96 ASN A O 1
ATOM 830 N N . ALA A 1 97 ? -7.038 -10.741 3.856 1.00 92.75 97 ALA A N 1
ATOM 831 C CA . ALA A 1 97 ? -6.640 -11.466 5.059 1.00 92.75 97 ALA A CA 1
ATOM 832 C C . ALA A 1 97 ? -7.868 -11.813 5.925 1.00 92.75 97 ALA A C 1
ATOM 834 O O . ALA A 1 97 ? -8.801 -11.006 6.000 1.00 92.75 97 ALA A O 1
ATOM 835 N N . PRO A 1 98 ? -7.871 -12.970 6.614 1.00 91.69 98 PRO A N 1
ATOM 836 C CA . PRO A 1 98 ? -8.946 -13.334 7.526 1.00 91.69 98 PRO A CA 1
ATOM 837 C C . PRO A 1 98 ? -9.172 -12.252 8.595 1.00 91.69 98 PRO A C 1
ATOM 839 O O . PRO A 1 98 ? -8.199 -11.735 9.149 1.00 91.69 98 PRO A O 1
ATOM 842 N N . PRO A 1 99 ? -10.424 -11.941 8.977 1.00 88.56 99 PRO A N 1
ATOM 843 C CA . PRO A 1 99 ? -10.708 -10.889 9.957 1.00 88.56 99 PRO A CA 1
ATOM 844 C C . PRO A 1 99 ? -10.118 -11.123 11.351 1.00 88.56 99 PRO A C 1
ATOM 846 O O . PRO A 1 99 ? -10.009 -10.174 12.120 1.00 88.56 99 PRO A O 1
ATOM 849 N N . ALA A 1 100 ? -9.780 -12.371 11.689 1.00 88.62 100 ALA A N 1
ATOM 850 C CA . ALA A 1 100 ? -9.089 -12.732 12.927 1.00 88.62 100 ALA A CA 1
ATOM 851 C C . ALA A 1 100 ? -7.585 -12.410 12.877 1.00 88.62 100 ALA A C 1
ATOM 853 O O . ALA A 1 100 ? -6.964 -12.160 13.902 1.00 88.62 100 ALA A O 1
ATOM 854 N N . GLU A 1 101 ? -6.989 -12.378 11.682 1.00 92.06 101 GLU A N 1
ATOM 855 C CA . GLU A 1 101 ? -5.593 -11.979 11.524 1.00 92.06 101 GLU A CA 1
ATOM 856 C C . GLU A 1 101 ? -5.436 -10.458 11.537 1.00 92.06 101 GLU A C 1
ATOM 858 O O . GLU A 1 101 ? -4.340 -9.967 11.768 1.00 92.06 101 GLU A O 1
ATOM 863 N N . ILE A 1 102 ? -6.485 -9.673 11.303 1.00 93.56 102 ILE A N 1
ATOM 864 C CA . ILE A 1 102 ? -6.380 -8.211 11.312 1.00 93.56 102 ILE A CA 1
ATOM 865 C C . ILE A 1 102 ? -6.404 -7.726 12.765 1.00 93.56 102 ILE A C 1
ATOM 867 O O . ILE A 1 102 ? -7.455 -7.668 13.394 1.00 93.56 102 ILE A O 1
ATOM 871 N N . LYS A 1 103 ? -5.230 -7.373 13.297 1.00 94.12 103 LYS A N 1
ATOM 872 C CA . LYS A 1 103 ? -5.070 -6.861 14.664 1.00 94.12 103 LYS A CA 1
ATOM 873 C C . LYS A 1 103 ? -5.025 -5.340 14.717 1.00 94.12 103 LYS A C 1
ATOM 875 O O . LYS A 1 103 ? -4.843 -4.664 13.700 1.00 94.12 103 LYS A O 1
ATOM 880 N N . ARG A 1 104 ? -5.151 -4.791 15.924 1.00 94.25 104 ARG A N 1
ATOM 881 C CA . ARG A 1 104 ? -5.202 -3.343 16.157 1.00 94.25 104 ARG A CA 1
ATOM 882 C C . ARG A 1 104 ? -3.969 -2.606 15.634 1.00 94.25 104 ARG A C 1
ATOM 884 O O . ARG A 1 104 ? -4.111 -1.587 14.960 1.00 94.25 104 ARG A O 1
ATOM 891 N N . GLU A 1 105 ? -2.769 -3.138 15.864 1.00 93.12 105 GLU A N 1
ATOM 892 C CA . GLU A 1 105 ? -1.535 -2.491 15.396 1.00 93.12 105 GLU A CA 1
ATOM 893 C C . GLU A 1 105 ? -1.408 -2.519 13.867 1.00 93.12 105 GLU A C 1
ATOM 895 O O . GLU A 1 105 ? -0.915 -1.570 13.254 1.00 93.12 105 GLU A O 1
ATOM 900 N N . ASN A 1 106 ? -1.934 -3.563 13.219 1.00 93.31 106 ASN A N 1
ATOM 901 C CA . ASN A 1 106 ? -2.011 -3.633 11.762 1.00 93.31 106 ASN A CA 1
ATOM 902 C C . ASN A 1 106 ? -2.930 -2.525 11.213 1.00 93.31 106 ASN A C 1
ATOM 904 O O . ASN A 1 106 ? -2.569 -1.871 10.232 1.00 93.31 106 ASN A O 1
ATOM 908 N N . VAL A 1 107 ? -4.069 -2.259 11.867 1.00 94.19 107 VAL A N 1
ATOM 909 C CA . VAL A 1 107 ? -4.994 -1.163 11.513 1.00 94.19 107 VAL A CA 1
ATOM 910 C C . VAL A 1 107 ? -4.354 0.212 11.716 1.00 94.19 107 VAL A C 1
ATOM 912 O O . VAL A 1 107 ? -4.433 1.054 10.820 1.00 94.19 107 VAL A O 1
ATOM 915 N N . LYS A 1 108 ? -3.639 0.432 12.826 1.00 94.06 108 LYS A N 1
ATOM 916 C CA . LYS A 1 108 ? -2.848 1.661 13.031 1.00 94.06 108 LYS A CA 1
ATOM 917 C C . LYS A 1 108 ? -1.811 1.843 11.924 1.00 94.06 108 LYS A C 1
ATOM 919 O O . LYS A 1 108 ? -1.703 2.923 11.348 1.00 94.06 108 LYS A O 1
ATOM 924 N N . GLY A 1 109 ? -1.106 0.773 11.555 1.00 92.38 109 GLY A N 1
ATOM 925 C CA . GLY A 1 109 ? -0.152 0.778 10.447 1.00 92.38 109 GLY A CA 1
ATOM 926 C C . GLY A 1 109 ? -0.789 1.069 9.082 1.00 92.38 109 GLY A C 1
ATOM 927 O O . GLY A 1 109 ? -0.150 1.685 8.230 1.00 92.38 109 GLY A O 1
ATOM 928 N N . PHE A 1 110 ? -2.039 0.656 8.861 1.00 93.75 110 PHE A N 1
ATOM 929 C CA . PHE A 1 110 ? -2.810 1.026 7.673 1.00 93.75 110 PHE A CA 1
ATOM 930 C C . PHE A 1 110 ? -3.132 2.523 7.650 1.00 93.75 110 PHE A C 1
ATOM 932 O O . PHE A 1 110 ? -2.828 3.177 6.656 1.00 93.75 110 PHE A O 1
ATOM 939 N N . PHE A 1 111 ? -3.675 3.083 8.733 1.00 93.62 111 PHE A N 1
ATOM 940 C CA . PHE A 1 111 ? -4.022 4.508 8.781 1.00 93.62 111 PHE A CA 1
ATOM 941 C C . PHE A 1 111 ? -2.816 5.434 8.745 1.00 93.62 111 PHE A C 1
ATOM 943 O O . PHE A 1 111 ? -2.879 6.500 8.133 1.00 93.62 111 PHE A O 1
ATOM 950 N N . ARG A 1 112 ? -1.699 4.996 9.326 1.00 92.56 112 ARG A N 1
ATOM 951 C CA . ARG A 1 112 ? -0.417 5.686 9.219 1.00 92.56 112 ARG A CA 1
ATOM 952 C C . ARG A 1 112 ? -0.014 5.862 7.762 1.00 92.56 112 ARG A C 1
ATOM 954 O O . ARG A 1 112 ? 0.247 6.975 7.323 1.00 92.56 112 ARG A O 1
ATOM 961 N N . TRP A 1 113 ? -0.056 4.787 6.982 1.00 90.94 113 TRP A N 1
ATOM 962 C CA . TRP A 1 113 ? 0.186 4.904 5.551 1.00 90.94 113 TRP A CA 1
ATOM 963 C C . TRP A 1 113 ? -0.897 5.748 4.853 1.00 90.94 113 TRP A C 1
ATOM 965 O O . TRP A 1 113 ? -0.559 6.660 4.106 1.00 90.94 113 TRP A O 1
ATOM 975 N N . ALA A 1 114 ? -2.179 5.481 5.109 1.00 91.56 114 ALA A N 1
ATOM 976 C CA . ALA A 1 114 ? -3.283 6.075 4.356 1.00 91.56 114 ALA A CA 1
ATOM 977 C C . ALA A 1 114 ? -3.412 7.601 4.522 1.00 91.56 114 ALA A C 1
ATOM 979 O O . ALA A 1 114 ? -3.787 8.280 3.569 1.00 91.56 114 ALA A O 1
ATOM 980 N N . PHE A 1 115 ? -3.115 8.142 5.710 1.00 91.06 115 PHE A N 1
ATOM 981 C CA . PHE A 1 115 ? -3.286 9.571 6.009 1.00 91.06 115 PHE A CA 1
ATOM 982 C C . PHE A 1 115 ? -1.976 10.340 6.184 1.00 91.06 115 PHE A C 1
ATOM 984 O O . PHE A 1 115 ? -1.947 11.540 5.912 1.00 91.06 115 PHE A O 1
ATOM 991 N N . LEU A 1 116 ? -0.900 9.682 6.628 1.00 89.50 116 LEU A N 1
ATOM 992 C CA . LEU A 1 116 ? 0.402 10.328 6.846 1.00 89.50 116 LEU A CA 1
ATOM 993 C C . LEU A 1 116 ? 1.397 10.035 5.718 1.00 89.50 116 LEU A C 1
ATOM 995 O O . LEU A 1 116 ? 2.475 10.619 5.707 1.00 89.50 116 LEU A O 1
ATOM 999 N N . ASN A 1 117 ? 1.063 9.138 4.781 1.00 87.06 117 ASN A N 1
ATOM 1000 C CA . ASN A 1 117 ? 1.944 8.688 3.697 1.00 87.06 117 ASN A CA 1
ATOM 1001 C C . ASN A 1 117 ? 3.316 8.176 4.176 1.00 87.06 117 ASN A C 1
ATOM 1003 O O . ASN A 1 117 ? 4.262 8.133 3.394 1.00 87.06 117 ASN A O 1
ATOM 1007 N N . THR A 1 118 ? 3.426 7.756 5.440 1.00 84.44 118 THR A N 1
ATOM 1008 C CA . THR A 1 118 ? 4.677 7.261 6.024 1.00 84.44 118 THR A CA 1
ATOM 1009 C C . THR A 1 118 ? 4.564 5.806 6.459 1.00 84.44 118 THR A C 1
ATOM 1011 O O . THR A 1 118 ? 3.496 5.320 6.844 1.00 84.44 118 THR A O 1
ATOM 1014 N N . GLY A 1 119 ? 5.679 5.086 6.355 1.00 80.44 119 GLY A N 1
ATOM 1015 C CA . GLY A 1 119 ? 5.834 3.745 6.914 1.00 80.44 119 GLY A CA 1
ATOM 1016 C C . GLY A 1 119 ? 6.406 3.766 8.329 1.00 80.44 119 GLY A C 1
ATOM 1017 O O . GLY A 1 119 ? 6.244 2.781 9.054 1.00 80.44 119 GLY A O 1
ATOM 1018 N N . ASP A 1 120 ? 7.033 4.878 8.710 1.00 84.25 120 ASP A N 1
ATOM 1019 C CA . ASP A 1 120 ? 7.828 5.004 9.924 1.00 84.25 120 ASP A CA 1
ATOM 1020 C C . ASP A 1 120 ? 6.951 5.333 11.127 1.00 84.25 120 ASP A C 1
ATOM 1022 O O . ASP A 1 120 ? 5.981 6.086 11.033 1.00 84.25 120 ASP A O 1
ATOM 1026 N N . SER A 1 121 ? 7.266 4.724 12.269 1.00 83.56 121 SER A N 1
ATOM 1027 C CA . SER A 1 121 ? 6.542 4.991 13.509 1.00 83.56 121 SER A CA 1
ATOM 1028 C C . SER A 1 121 ? 7.036 6.296 14.115 1.00 83.56 121 SER A C 1
ATOM 1030 O O . SER A 1 121 ? 8.200 6.383 14.493 1.00 83.56 121 SER A O 1
ATOM 1032 N N . ASP A 1 122 ? 6.141 7.273 14.235 1.00 86.50 122 ASP A N 1
ATOM 1033 C CA . ASP A 1 122 ? 6.398 8.533 14.927 1.00 86.50 122 ASP A CA 1
ATOM 1034 C C . ASP A 1 122 ? 5.446 8.654 16.130 1.00 86.50 122 ASP A C 1
ATOM 1036 O O . ASP A 1 122 ? 4.223 8.691 15.923 1.00 86.50 122 ASP A O 1
AT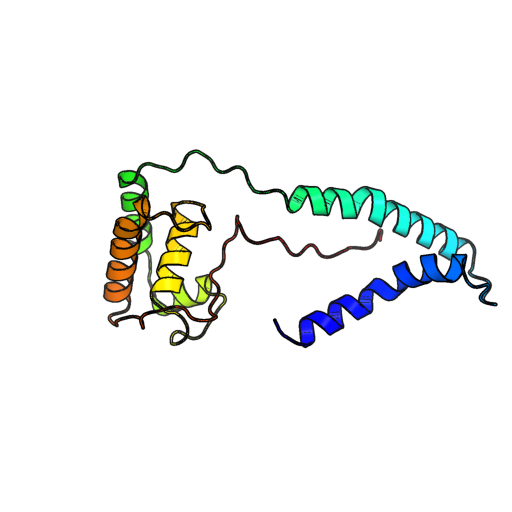OM 1040 N N . PRO A 1 123 ? 5.974 8.733 17.369 1.00 87.75 123 PRO A N 1
ATOM 1041 C CA . PRO A 1 123 ? 5.171 8.940 18.572 1.00 87.75 123 PRO A CA 1
ATOM 1042 C C . PRO A 1 123 ? 4.248 10.162 18.496 1.00 87.75 123 PRO A C 1
ATOM 1044 O O . PRO A 1 123 ? 3.173 10.152 19.095 1.00 87.75 123 PRO A O 1
ATOM 1047 N N . ALA A 1 124 ? 4.607 11.194 17.723 1.00 88.31 124 ALA A N 1
ATOM 1048 C CA . ALA A 1 124 ? 3.797 12.402 17.555 1.00 88.31 124 ALA A CA 1
ATOM 1049 C C . ALA A 1 124 ? 2.416 12.133 16.928 1.00 88.31 124 ALA A C 1
ATOM 1051 O O . ALA A 1 124 ? 1.508 12.963 17.024 1.00 88.31 124 ALA A O 1
ATOM 1052 N N . HIS A 1 125 ? 2.243 10.986 16.266 1.00 88.56 125 HIS A N 1
ATOM 1053 C CA . HIS A 1 125 ? 1.003 10.607 15.592 1.00 88.56 125 HIS A CA 1
ATOM 1054 C C . HIS A 1 125 ? 0.267 9.447 16.263 1.00 88.56 125 HIS A C 1
ATOM 1056 O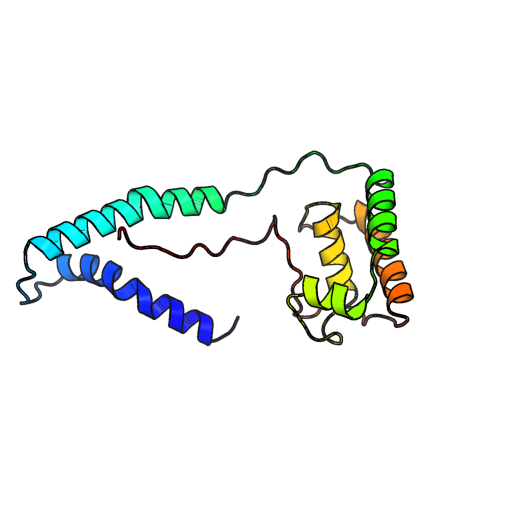 O . HIS A 1 125 ? -0.834 9.102 15.832 1.00 88.56 125 HIS A O 1
ATOM 1062 N N . ASP A 1 126 ? 0.826 8.853 17.317 1.00 89.75 126 ASP A N 1
ATOM 1063 C CA . ASP A 1 126 ? 0.237 7.667 17.934 1.00 89.75 126 ASP A CA 1
ATOM 1064 C C . ASP A 1 126 ? -1.142 7.960 18.536 1.00 89.75 126 ASP A C 1
ATOM 1066 O O . ASP A 1 126 ? -2.067 7.181 18.323 1.00 89.75 126 ASP A O 1
ATOM 1070 N N . GLU A 1 127 ? -1.344 9.117 19.172 1.00 92.69 127 GLU A N 1
ATOM 1071 C CA . GLU A 1 127 ? -2.662 9.508 19.697 1.00 92.69 127 GLU A CA 1
ATOM 1072 C C . GLU A 1 127 ? -3.746 9.598 18.609 1.00 92.69 127 GLU A C 1
ATOM 1074 O O . GLU A 1 127 ? -4.881 9.165 18.818 1.00 92.69 127 GLU A O 1
ATOM 1079 N N . GLU A 1 128 ? -3.403 10.155 17.442 1.00 93.88 128 GLU A N 1
ATOM 1080 C CA . GLU A 1 128 ? -4.310 10.267 16.292 1.00 93.88 128 GLU A CA 1
ATOM 1081 C C . GLU A 1 128 ? -4.648 8.878 15.730 1.00 93.88 128 GLU A C 1
ATOM 1083 O O . GLU A 1 128 ? -5.811 8.574 15.462 1.00 93.88 128 GLU A O 1
ATOM 1088 N N . LEU A 1 129 ? -3.651 7.999 15.608 1.00 94.19 129 LEU A N 1
ATOM 1089 C CA . LEU A 1 129 ? -3.854 6.631 15.130 1.00 94.19 129 LEU A CA 1
ATOM 1090 C C . LEU A 1 129 ? -4.674 5.788 16.117 1.00 94.19 129 LEU A C 1
ATOM 1092 O O . LEU A 1 129 ? -5.484 4.963 15.690 1.00 94.19 129 LEU A O 1
ATOM 1096 N N . GLU A 1 130 ? -4.508 6.007 17.423 1.00 94.50 130 GLU A N 1
ATOM 1097 C CA . GLU A 1 130 ? -5.322 5.376 18.465 1.00 94.50 130 GLU A CA 1
ATOM 1098 C C . GLU A 1 130 ? -6.773 5.870 18.459 1.00 94.50 130 GLU A C 1
ATOM 1100 O O . GLU A 1 130 ? -7.693 5.103 18.749 1.00 94.50 130 GLU A O 1
ATOM 1105 N N . GLU A 1 131 ? -7.024 7.140 18.127 1.00 95.06 131 GLU A N 1
ATOM 1106 C CA . GLU A 1 131 ? -8.381 7.635 17.858 1.00 95.06 131 GLU A CA 1
ATOM 1107 C C . GLU A 1 131 ? -9.011 6.866 16.687 1.00 95.06 131 GLU A C 1
ATOM 1109 O O . GLU A 1 131 ? -10.067 6.257 16.858 1.00 95.06 131 GLU A O 1
ATOM 1114 N N . TYR A 1 132 ? -8.337 6.793 15.536 1.00 95.12 132 TYR A N 1
ATOM 1115 C CA . TYR A 1 132 ? -8.875 6.113 14.352 1.00 95.12 132 TYR A CA 1
ATOM 1116 C C . TYR A 1 132 ? -9.103 4.614 14.565 1.00 95.12 132 TYR A C 1
ATOM 1118 O O . TYR A 1 132 ? -10.131 4.082 14.142 1.00 95.12 132 TYR A O 1
ATOM 1126 N N . ALA A 1 133 ? -8.184 3.928 15.249 1.00 94.81 133 ALA A N 1
ATOM 1127 C CA . ALA A 1 133 ? -8.340 2.513 15.572 1.00 94.81 133 ALA A CA 1
ATOM 1128 C C . ALA A 1 133 ? -9.580 2.267 16.448 1.00 94.81 133 ALA A C 1
ATOM 1130 O O . ALA A 1 133 ? -10.368 1.371 16.148 1.00 94.81 133 ALA A O 1
ATOM 1131 N N . ARG A 1 134 ? -9.799 3.100 17.475 1.00 95.69 134 ARG A N 1
ATOM 1132 C CA . ARG A 1 134 ? -10.982 3.005 18.346 1.00 95.69 134 ARG A CA 1
ATOM 1133 C C . ARG A 1 134 ? -12.285 3.237 17.589 1.00 95.69 134 ARG A C 1
ATOM 1135 O O . ARG A 1 134 ? -13.256 2.525 17.829 1.00 95.69 134 ARG A O 1
ATOM 1142 N N . GLU A 1 135 ? -12.329 4.212 16.686 1.00 95.38 135 GLU A N 1
ATOM 1143 C CA . GLU A 1 135 ? -13.535 4.459 15.888 1.00 95.38 135 GLU A CA 1
ATOM 1144 C C . GLU A 1 135 ? -13.839 3.284 14.947 1.00 95.38 135 GLU A C 1
ATOM 1146 O O . GLU A 1 135 ? -14.992 2.871 14.832 1.00 95.38 135 GLU A O 1
ATOM 1151 N N . ILE A 1 136 ? -12.824 2.655 14.347 1.00 94.56 136 ILE A N 1
ATOM 1152 C CA . ILE A 1 136 ? -13.029 1.434 13.554 1.00 94.56 136 ILE A CA 1
ATOM 1153 C C . ILE A 1 136 ? -13.515 0.254 14.403 1.00 94.56 136 ILE A C 1
ATOM 1155 O O . ILE A 1 136 ? -14.406 -0.467 13.962 1.00 94.56 136 ILE A O 1
ATOM 1159 N N . GLU A 1 137 ? -13.000 0.061 15.620 1.00 94.62 137 GLU A N 1
ATOM 1160 C CA . GLU A 1 137 ? -13.511 -0.968 16.544 1.00 94.62 137 GLU A CA 1
ATOM 1161 C C . GLU A 1 137 ? -15.001 -0.761 16.860 1.00 94.62 137 GLU A C 1
ATOM 1163 O O . GLU A 1 137 ? -15.779 -1.720 16.879 1.00 94.62 137 GLU A O 1
ATOM 1168 N N . LYS A 1 138 ? -15.432 0.496 17.045 1.00 94.81 138 LYS A N 1
ATOM 1169 C CA . LYS A 1 138 ? -16.855 0.831 17.222 1.00 94.81 138 LYS A CA 1
ATOM 1170 C C . LYS A 1 138 ? -17.672 0.476 15.982 1.00 94.81 138 LYS A C 1
ATOM 1172 O O . LYS A 1 138 ? -18.752 -0.096 16.121 1.00 94.81 138 LYS A O 1
ATOM 1177 N N . LEU A 1 139 ? -17.157 0.777 14.789 1.00 93.19 139 LEU A N 1
ATOM 1178 C CA . LEU A 1 139 ? -17.830 0.475 13.525 1.00 93.19 139 LEU A CA 1
ATOM 1179 C C . LEU A 1 139 ? -17.977 -1.037 13.299 1.00 93.19 139 LEU A C 1
ATOM 1181 O O . LEU A 1 139 ? -19.040 -1.495 12.892 1.00 93.19 139 LEU A O 1
ATOM 1185 N N . LEU A 1 140 ? -16.944 -1.813 13.637 1.00 92.38 140 LEU A N 1
ATOM 1186 C CA . LEU A 1 140 ? -16.947 -3.280 13.592 1.00 92.38 140 LEU A CA 1
ATOM 1187 C C . LEU A 1 140 ? -17.810 -3.924 14.689 1.00 92.38 140 LEU A C 1
ATOM 1189 O O . LEU A 1 140 ? -18.060 -5.126 14.639 1.00 92.38 140 LEU A O 1
ATOM 1193 N N . ARG A 1 141 ? -18.229 -3.160 15.708 1.00 92.81 141 ARG A N 1
ATOM 1194 C CA . ARG A 1 141 ? -18.932 -3.652 16.909 1.00 92.81 141 ARG A CA 1
ATOM 1195 C C . ARG A 1 141 ? -18.178 -4.764 17.656 1.00 92.81 141 ARG A C 1
ATOM 1197 O O . ARG A 1 141 ? -18.786 -5.558 18.371 1.00 92.81 141 ARG A O 1
ATOM 1204 N N . ARG A 1 142 ? -16.851 -4.813 17.519 1.00 91.31 142 ARG A N 1
ATOM 1205 C CA . ARG A 1 142 ? -15.960 -5.754 18.213 1.00 91.31 142 ARG A CA 1
ATOM 1206 C C . ARG A 1 142 ? -14.605 -5.113 18.466 1.00 91.31 142 ARG A C 1
ATOM 1208 O O . ARG A 1 142 ? -14.163 -4.251 17.711 1.00 91.31 142 ARG A O 1
ATOM 1215 N N . LYS A 1 143 ? -13.931 -5.562 19.523 1.00 91.50 143 LYS A N 1
ATOM 1216 C CA . LYS A 1 143 ? -12.546 -5.159 19.787 1.00 91.50 143 LYS A CA 1
ATOM 1217 C C . LYS A 1 143 ? -11.602 -5.959 18.901 1.00 91.50 143 LYS A C 1
ATOM 1219 O O . LYS A 1 143 ? -11.806 -7.159 18.714 1.00 91.50 143 LYS A O 1
ATOM 1224 N N . LEU A 1 144 ? -10.583 -5.294 18.370 1.00 91.50 144 LEU A N 1
ATOM 1225 C CA . LEU A 1 144 ? -9.505 -5.967 17.662 1.00 91.50 144 LEU A CA 1
ATOM 1226 C C . LEU A 1 144 ? -8.517 -6.516 18.689 1.00 91.50 144 LEU A C 1
ATOM 1228 O O . LEU A 1 144 ? -8.288 -5.916 19.741 1.00 91.50 144 LEU A O 1
ATOM 1232 N N . GLU A 1 145 ? -7.920 -7.665 18.389 1.00 91.44 145 GLU A N 1
ATOM 1233 C CA . GLU A 1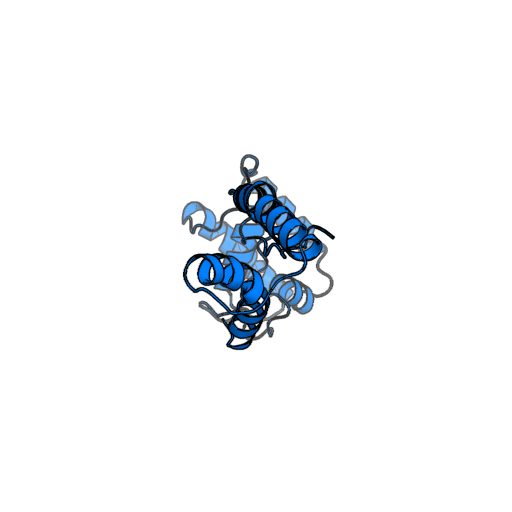 145 ? -6.867 -8.203 19.243 1.00 91.44 145 GLU A CA 1
ATOM 1234 C C . GLU A 1 145 ? -5.666 -7.253 19.277 1.00 91.44 145 GLU A C 1
ATOM 1236 O O . GLU A 1 145 ? -5.310 -6.617 18.277 1.00 91.44 145 GLU A O 1
ATOM 1241 N N . SER A 1 146 ? -5.031 -7.175 20.445 1.00 90.44 146 SER A N 1
ATOM 1242 C CA . SER A 1 146 ? -3.816 -6.388 20.624 1.00 90.44 146 SER A CA 1
ATOM 1243 C C . SER A 1 146 ? -2.612 -7.054 19.948 1.00 90.44 146 SER A C 1
ATOM 1245 O O . SER A 1 146 ? -2.522 -8.282 19.838 1.00 90.44 146 SER A O 1
ATOM 1247 N N . GLY A 1 147 ? -1.658 -6.227 19.526 1.00 89.69 147 GLY A N 1
ATOM 1248 C CA . GLY A 1 147 ? -0.388 -6.650 18.949 1.00 89.69 147 GLY A CA 1
ATOM 1249 C C . GLY A 1 147 ? -0.385 -6.736 17.426 1.00 89.69 147 GLY A C 1
ATOM 1250 O O . GLY A 1 147 ? -1.310 -6.296 16.743 1.00 89.69 147 GLY A O 1
ATOM 1251 N N . TYR A 1 148 ? 0.700 -7.303 16.902 1.00 85.19 148 TYR A N 1
ATOM 1252 C CA . TYR A 1 148 ? 0.928 -7.462 15.471 1.00 85.19 148 TYR A CA 1
ATOM 1253 C C . TYR A 1 148 ? 0.570 -8.868 15.000 1.00 85.19 148 TYR A C 1
ATOM 1255 O O . TYR A 1 148 ? 0.751 -9.868 15.702 1.00 85.19 148 TYR A O 1
ATOM 1263 N N . SER A 1 149 ? 0.067 -8.941 13.778 1.00 89.69 149 SER A N 1
ATOM 1264 C CA . SER A 1 149 ? -0.054 -10.174 13.013 1.00 89.69 149 SER A CA 1
ATOM 1265 C C . SER A 1 149 ? 0.738 -10.085 11.712 1.00 89.69 149 SER A C 1
ATOM 1267 O O . SER A 1 149 ? 1.268 -9.034 11.343 1.00 89.69 149 SER A O 1
ATOM 1269 N N . ASN A 1 150 ? 0.753 -11.189 10.969 1.00 88.81 150 ASN A N 1
ATOM 1270 C CA . ASN A 1 150 ? 1.348 -11.258 9.639 1.00 88.81 150 ASN A CA 1
ATOM 1271 C C . ASN A 1 150 ? 0.487 -10.588 8.539 1.00 88.81 150 ASN A C 1
ATOM 1273 O O . ASN A 1 150 ? 0.888 -10.565 7.374 1.00 88.81 150 ASN A O 1
ATOM 1277 N N . ALA A 1 151 ? -0.689 -10.043 8.877 1.00 89.62 151 ALA A N 1
ATOM 1278 C CA . ALA A 1 151 ? -1.576 -9.400 7.913 1.00 89.62 151 ALA A CA 1
ATOM 1279 C C . ALA A 1 151 ? -0.972 -8.079 7.409 1.00 89.62 151 ALA A C 1
ATOM 1281 O O . ALA A 1 151 ? -0.804 -7.112 8.154 1.00 89.62 151 ALA A O 1
ATOM 1282 N N . GLN A 1 152 ? -0.657 -8.009 6.117 1.00 89.06 152 GLN A N 1
ATOM 1283 C CA . GLN A 1 152 ? -0.084 -6.807 5.511 1.00 89.06 152 GLN A CA 1
ATOM 1284 C C . GLN A 1 152 ? -1.166 -5.949 4.861 1.00 89.06 152 GLN A C 1
ATOM 1286 O O . GLN A 1 152 ? -1.878 -6.415 3.971 1.00 89.06 152 GLN A O 1
ATOM 1291 N N . CYS A 1 153 ? -1.230 -4.673 5.242 1.00 91.12 153 CYS A N 1
ATOM 1292 C CA . CYS A 1 153 ? -2.045 -3.699 4.529 1.00 91.12 153 CYS A CA 1
ATOM 1293 C C . CYS A 1 153 ? -1.441 -3.355 3.159 1.00 91.12 153 CYS A C 1
ATOM 1295 O O . CYS A 1 153 ? -0.222 -3.375 2.941 1.00 91.12 153 CYS A O 1
ATOM 1297 N N . LEU A 1 154 ? -2.310 -3.021 2.211 1.00 90.06 154 LEU A N 1
ATOM 1298 C CA . LEU A 1 154 ? -1.930 -2.372 0.967 1.00 90.06 154 LEU A CA 1
ATOM 1299 C C . LEU A 1 154 ? -1.347 -0.999 1.301 1.00 90.06 154 LEU A C 1
ATOM 1301 O O . LEU A 1 154 ? -1.998 -0.190 1.946 1.00 90.06 154 LEU A O 1
ATOM 1305 N N . ARG A 1 155 ? -0.115 -0.758 0.846 1.00 89.50 155 ARG A N 1
ATOM 1306 C CA . ARG A 1 155 ? 0.555 0.542 0.903 1.00 89.50 155 ARG A CA 1
ATOM 1307 C C . ARG A 1 155 ? 0.966 0.939 -0.504 1.00 89.50 155 ARG A C 1
ATOM 1309 O O . ARG A 1 155 ? 2.063 0.603 -0.938 1.00 89.50 155 ARG A O 1
ATOM 1316 N N . LEU A 1 156 ? 0.050 1.549 -1.249 1.00 84.00 156 LEU A N 1
ATOM 1317 C CA . LEU A 1 156 ? 0.195 1.763 -2.695 1.00 84.00 156 LEU A CA 1
ATOM 1318 C C . LEU A 1 156 ? 1.421 2.608 -3.055 1.00 84.00 156 LEU A C 1
ATOM 1320 O O . LEU A 1 156 ? 2.022 2.388 -4.098 1.00 84.00 156 LEU A O 1
ATOM 1324 N N . THR A 1 157 ? 1.800 3.541 -2.184 1.00 82.38 157 THR A N 1
ATOM 1325 C CA . THR A 1 157 ? 2.907 4.471 -2.425 1.00 82.38 157 THR A CA 1
ATOM 1326 C C . THR A 1 157 ? 4.245 4.035 -1.835 1.00 82.38 157 THR A C 1
ATOM 1328 O O . THR A 1 157 ? 5.284 4.502 -2.285 1.00 82.38 157 THR A O 1
ATOM 1331 N N . LEU A 1 158 ? 4.229 3.148 -0.834 1.00 83.12 158 LEU A N 1
ATOM 1332 C CA . LEU A 1 158 ? 5.439 2.719 -0.121 1.00 83.12 158 LEU A CA 1
ATOM 1333 C C . LEU A 1 158 ? 5.913 1.328 -0.539 1.00 83.12 158 LEU A C 1
ATOM 1335 O O . LEU A 1 158 ? 7.102 1.021 -0.462 1.00 83.12 158 LEU A O 1
ATOM 1339 N N . ASN A 1 159 ? 4.994 0.450 -0.945 1.00 84.19 159 ASN A N 1
ATOM 1340 C CA . ASN A 1 159 ? 5.368 -0.893 -1.357 1.00 84.19 159 ASN A CA 1
ATOM 1341 C C . ASN A 1 159 ? 6.036 -0.859 -2.731 1.00 84.19 159 ASN A C 1
ATOM 1343 O O . ASN A 1 159 ? 5.527 -0.252 -3.671 1.00 84.19 159 ASN A O 1
ATOM 1347 N N . LYS A 1 160 ? 7.131 -1.611 -2.860 1.00 83.50 160 LYS A N 1
ATOM 1348 C CA . LYS A 1 160 ? 7.800 -1.837 -4.142 1.00 83.50 160 LYS A CA 1
ATOM 1349 C C . LYS A 1 160 ? 6.828 -2.411 -5.168 1.00 83.50 160 LYS A C 1
ATOM 1351 O O . LYS A 1 160 ? 6.103 -3.373 -4.889 1.00 83.50 160 LYS A O 1
ATOM 1356 N N . VAL A 1 161 ? 6.857 -1.856 -6.373 1.00 83.12 161 VAL A N 1
ATOM 1357 C CA . VAL A 1 161 ? 6.036 -2.337 -7.483 1.00 83.12 161 VAL A CA 1
ATOM 1358 C C . VAL A 1 161 ? 6.706 -3.573 -8.070 1.00 83.12 161 VAL A C 1
ATOM 1360 O O . VAL A 1 161 ? 7.846 -3.512 -8.524 1.00 83.12 161 VAL A O 1
ATOM 1363 N N . LYS A 1 162 ? 6.012 -4.715 -8.088 1.00 82.06 162 LYS A N 1
ATOM 1364 C CA . LYS A 1 162 ? 6.506 -5.903 -8.797 1.00 82.06 162 LYS A CA 1
ATOM 1365 C C . LYS A 1 162 ? 6.392 -5.663 -10.306 1.00 82.06 162 LYS A C 1
ATOM 1367 O O . LYS A 1 162 ? 5.329 -5.849 -10.892 1.00 82.06 162 LYS A O 1
ATOM 1372 N N . MET A 1 163 ? 7.490 -5.236 -10.921 1.00 83.69 163 MET A N 1
ATOM 1373 C CA . MET A 1 163 ? 7.617 -5.135 -12.372 1.00 83.69 163 MET A CA 1
ATOM 1374 C C . MET A 1 163 ? 7.742 -6.534 -12.979 1.00 83.69 163 MET A C 1
ATOM 1376 O O . MET A 1 163 ? 8.533 -7.353 -12.516 1.00 83.69 163 MET A O 1
ATOM 1380 N N . LEU A 1 164 ? 6.947 -6.810 -14.012 1.00 85.69 164 LEU A N 1
ATOM 1381 C CA . LEU A 1 164 ? 7.101 -8.010 -14.826 1.00 85.69 164 LEU A CA 1
ATOM 1382 C C . LEU A 1 164 ? 7.967 -7.663 -16.032 1.00 85.69 164 LEU A C 1
ATOM 1384 O O . LEU A 1 164 ? 7.645 -6.723 -16.762 1.00 85.69 164 LEU A O 1
ATOM 1388 N N . TYR A 1 165 ? 9.031 -8.434 -16.251 1.00 83.94 165 TYR A N 1
ATOM 1389 C CA . TYR A 1 165 ? 9.777 -8.355 -17.498 1.00 83.94 165 TYR A CA 1
ATOM 1390 C C . TYR A 1 165 ? 8.876 -8.762 -18.670 1.00 83.94 165 TYR A C 1
ATOM 1392 O O . TYR A 1 165 ? 8.167 -9.775 -18.608 1.00 83.94 165 TYR A O 1
ATOM 1400 N N . ARG A 1 166 ? 8.886 -7.941 -19.717 1.00 82.94 166 ARG A N 1
ATOM 1401 C CA . ARG A 1 166 ? 8.266 -8.214 -21.011 1.00 82.94 166 ARG A CA 1
ATOM 1402 C C . ARG A 1 166 ? 9.397 -8.243 -22.028 1.00 82.94 166 ARG A C 1
ATOM 1404 O O . ARG A 1 166 ? 10.229 -7.340 -21.992 1.00 82.94 166 ARG A O 1
ATOM 1411 N N . SER A 1 167 ? 9.421 -9.287 -22.849 1.00 83.50 167 SER A N 1
ATOM 1412 C CA . SER A 1 167 ? 10.373 -9.425 -23.946 1.00 83.50 167 SER A CA 1
ATOM 1413 C C . SER A 1 167 ? 10.245 -8.267 -24.928 1.00 83.50 167 SER A C 1
ATOM 1415 O O . SER A 1 167 ? 9.238 -7.556 -24.933 1.00 83.50 167 SER A O 1
ATOM 1417 N N . LEU A 1 168 ? 11.257 -8.088 -25.773 1.00 79.25 168 LEU A N 1
ATOM 1418 C CA . LEU A 1 168 ? 11.264 -7.085 -26.838 1.00 79.25 168 LEU A CA 1
ATOM 1419 C C . LEU A 1 168 ? 10.094 -7.250 -27.835 1.00 79.25 168 LEU A C 1
ATOM 1421 O O . LEU A 1 168 ? 9.737 -6.298 -28.523 1.00 79.25 168 LEU A O 1
ATOM 1425 N N . THR A 1 169 ? 9.499 -8.445 -27.894 1.00 72.25 169 THR A N 1
ATOM 1426 C CA . THR A 1 169 ? 8.317 -8.824 -28.699 1.00 72.25 169 THR A CA 1
ATOM 1427 C C . THR A 1 169 ? 7.186 -9.271 -27.785 1.00 72.25 169 THR A C 1
ATOM 1429 O O . THR A 1 169 ? 6.021 -8.939 -28.093 1.00 72.25 169 THR A O 1
#

Organism: NCBI:txid307937

pLDDT: mean 82.36, std 16.13, range [36.59, 95.81]

Secondary structure (DSSP, 8-state):
--HHHHHHHHTTSHHHHHHHHHTTS--S----HHHHHHHHHHHHHIIIIIHHHHHHHTSPP-PPPPPPHHHHHHHHHHHHHT-S-HHHHHHHHTTT--TTT--HHHHHHHHHHHHH---S--GGGHHHHHHHHHHHHHHHTSPPPSS--S-PPP-TTTSPP-PPP----

Sequence (169 aa):
MSRLDRTRIFRRDAGIFYSVVSSLVDLPIRIPRILEVWLVLETVFYCAVYLPRNAYLQRVATHPITASREDRRKLFWRCYRNIPDPDQYLQKWFRNAPPAEIKRENVKGFFRWAFLNTGDSDPAHDEELEEYAREIEKLLRRKLESGYSNAQCLRLTLNKVKMLYRSLT

Foldseek 3Di:
DDPVVVVVVVVPCVLVVCVVVCVVDVDVDDDPVVVVVQSVVQVCCCVVPVVVVLVVQQDQDDDDDQDDLVVLVVVLVVVLVPCPDLQVVVCVQQVNPDSLQCALVLQLQSSCCVRVVDNDDDPVCVVVSVVSSVSSCVVVVHHGHDDHGPRHGDRPRNDRDPDDDDTPD